Protein AF-A0A7W7QBM4-F1 (afdb_monomer)

InterPro domains:
  IPR001387 Cro/C1-type, helix-turn-helix domain [PS50943] (1-42)
  IPR001387 Cro/C1-type, helix-turn-helix domain [cd00093] (1-42)
  IPR010982 Lambda repressor-like, DNA-binding domain superfamily [G3DSA:1.10.260.40] (1-57)
  IPR010982 Lambda repressor-like, DNA-binding domain superfamily [SSF47413] (1-42)

Mean predicted aligned error: 9.43 Å

Solvent-accessible surface area (backbone atoms only — not comparable to full-atom values): 4403 Å² total; per-residue (Å²): 106,38,84,65,32,75,42,55,62,68,58,53,53,26,50,77,69,56,70,47,50,68,69,56,68,68,60,53,50,32,47,29,59,52,66,72,46,54,72,73,58,36,52,50,53,53,49,53,51,49,52,46,35,53,77,68,37,65,71,57,60,53,49,56,54,50,56,55,54,59,61,61,67,75,81,113

Radius of gyration: 17.44 Å; Cα contacts (8 Å, |Δi|>4): 46; chains: 1; bounding box: 28×45×41 Å

Structure (mmCIF, N/CA/C/O backbone):
data_AF-A0A7W7QBM4-F1
#
_entry.id   AF-A0A7W7QBM4-F1
#
loop_
_atom_site.group_PDB
_atom_site.id
_atom_site.type_symbol
_atom_site.label_atom_id
_atom_site.label_alt_id
_atom_site.label_comp_id
_atom_site.label_asym_id
_atom_site.label_entity_id
_atom_site.label_seq_id
_atom_site.pdbx_PDB_ins_code
_atom_site.Cartn_x
_atom_site.Cartn_y
_atom_site.Cartn_z
_atom_site.occupancy
_atom_site.B_iso_or_equiv
_atom_site.auth_seq_id
_atom_site.auth_comp_id
_atom_site.auth_asym_id
_atom_site.auth_atom_id
_atom_site.pdbx_PDB_model_num
ATOM 1 N N . MET A 1 1 ? 7.671 -8.783 -7.902 1.00 75.19 1 MET A N 1
ATOM 2 C CA . MET A 1 1 ? 6.422 -8.029 -7.649 1.00 75.19 1 MET A CA 1
ATOM 3 C C . MET A 1 1 ? 5.821 -7.449 -8.922 1.00 75.19 1 MET A C 1
ATOM 5 O O . MET A 1 1 ? 4.687 -7.793 -9.185 1.00 75.19 1 MET A O 1
ATOM 9 N N . ALA A 1 2 ? 6.545 -6.645 -9.716 1.00 86.81 2 ALA A N 1
ATOM 10 C CA . ALA A 1 2 ? 6.009 -6.012 -10.938 1.00 86.81 2 ALA A CA 1
ATOM 11 C C . ALA A 1 2 ? 5.310 -6.980 -11.904 1.00 86.81 2 ALA A C 1
ATOM 13 O O . ALA A 1 2 ? 4.165 -6.766 -12.279 1.00 86.81 2 ALA A O 1
ATOM 14 N N . ASP A 1 3 ? 5.984 -8.081 -12.225 1.00 88.00 3 ASP A N 1
ATOM 15 C CA . ASP A 1 3 ? 5.451 -9.133 -13.091 1.00 88.00 3 ASP A CA 1
ATOM 16 C C . ASP A 1 3 ? 4.168 -9.774 -12.527 1.00 88.00 3 ASP A C 1
ATOM 18 O O . ASP A 1 3 ? 3.180 -9.930 -13.233 1.00 88.00 3 ASP A O 1
ATOM 22 N N . ARG A 1 4 ? 4.138 -10.029 -11.211 1.00 90.88 4 ARG A N 1
ATOM 23 C CA . ARG A 1 4 ? 2.998 -10.664 -10.530 1.00 90.88 4 ARG A CA 1
ATOM 24 C C . ARG A 1 4 ? 1.785 -9.745 -10.373 1.00 90.88 4 ARG A C 1
ATOM 26 O O . ARG A 1 4 ? 0.670 -10.236 -10.384 1.00 90.88 4 ARG A O 1
ATOM 33 N N . SER A 1 5 ? 1.987 -8.437 -10.203 1.00 88.88 5 SER A N 1
ATOM 34 C CA . SER A 1 5 ? 0.889 -7.471 -10.023 1.00 88.88 5 SER A CA 1
ATOM 35 C C . SER A 1 5 ? 0.436 -6.799 -11.315 1.00 88.88 5 SER A C 1
ATOM 37 O O . SER A 1 5 ? -0.526 -6.033 -11.298 1.00 88.88 5 SER A O 1
ATOM 39 N N . GLY A 1 6 ? 1.149 -7.004 -12.426 1.00 92.31 6 GLY A N 1
ATOM 40 C CA . GLY A 1 6 ? 0.919 -6.262 -13.667 1.00 92.31 6 GLY A CA 1
ATOM 41 C C . GLY A 1 6 ? 1.175 -4.753 -13.537 1.00 92.31 6 GLY A C 1
ATOM 42 O O . GLY A 1 6 ? 0.771 -3.980 -14.404 1.00 92.31 6 GLY A O 1
ATOM 43 N N . LEU A 1 7 ? 1.828 -4.311 -12.455 1.00 93.00 7 LEU A N 1
ATOM 44 C CA . LEU A 1 7 ? 2.215 -2.918 -12.244 1.00 93.00 7 LEU A CA 1
ATOM 45 C C . LEU A 1 7 ? 3.661 -2.699 -12.681 1.00 93.00 7 LEU A C 1
ATOM 47 O O . LEU A 1 7 ? 4.546 -3.514 -12.426 1.00 93.00 7 LEU A O 1
ATOM 51 N N . SER A 1 8 ? 3.935 -1.531 -13.255 1.00 95.06 8 SER A N 1
ATOM 52 C CA . SER A 1 8 ? 5.298 -1.137 -13.605 1.00 95.06 8 SER A CA 1
ATOM 53 C C . SER A 1 8 ? 6.202 -1.070 -12.370 1.00 95.06 8 SER A C 1
ATOM 55 O O . SER A 1 8 ? 5.791 -0.598 -11.306 1.00 95.06 8 SER A O 1
ATOM 57 N N . ILE A 1 9 ? 7.484 -1.423 -12.536 1.00 94.75 9 ILE A N 1
ATOM 58 C CA . ILE A 1 9 ? 8.517 -1.266 -11.492 1.00 94.75 9 ILE A CA 1
ATOM 59 C C . ILE A 1 9 ? 8.519 0.165 -10.943 1.00 94.75 9 ILE A C 1
ATOM 61 O O . ILE A 1 9 ? 8.610 0.367 -9.736 1.00 94.75 9 ILE A O 1
ATOM 65 N N . ARG A 1 10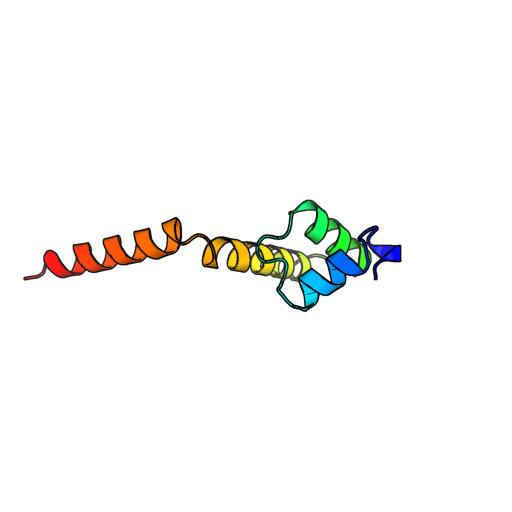 ? 8.361 1.163 -11.822 1.00 93.50 10 ARG A N 1
ATOM 66 C CA . ARG A 1 10 ? 8.272 2.579 -11.447 1.00 93.50 10 ARG A CA 1
ATOM 67 C C . ARG A 1 10 ? 7.119 2.846 -10.473 1.00 93.50 10 ARG A C 1
ATOM 69 O O . ARG A 1 10 ? 7.343 3.513 -9.469 1.00 93.50 10 ARG A O 1
ATOM 76 N N . THR A 1 11 ? 5.934 2.302 -10.753 1.00 92.12 11 THR A N 1
ATOM 77 C CA . THR A 1 11 ? 4.732 2.448 -9.919 1.00 92.12 11 THR A CA 1
ATOM 78 C C . THR A 1 11 ? 4.940 1.818 -8.550 1.00 92.12 11 THR A C 1
ATOM 80 O O . THR A 1 11 ? 4.680 2.460 -7.541 1.00 92.12 11 THR A O 1
ATOM 83 N N . ILE A 1 12 ? 5.475 0.598 -8.497 1.00 91.69 12 ILE A N 1
ATOM 84 C CA . ILE A 1 12 ? 5.783 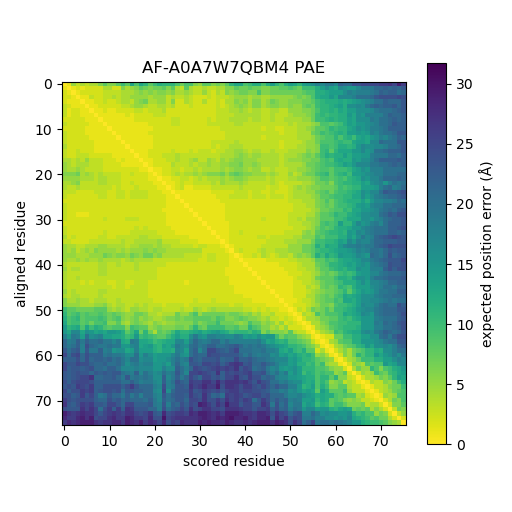-0.072 -7.226 1.00 91.69 12 ILE A CA 1
ATOM 85 C C . ILE A 1 12 ? 6.822 0.732 -6.442 1.00 91.69 12 ILE A C 1
ATOM 87 O O . ILE A 1 12 ? 6.616 1.038 -5.275 1.00 91.69 12 ILE A O 1
ATOM 91 N N . SER A 1 13 ? 7.886 1.170 -7.111 1.00 93.62 13 SER A N 1
ATOM 92 C CA . SER A 1 13 ? 8.951 1.979 -6.526 1.00 93.62 13 SER A CA 1
ATOM 93 C C . SER A 1 13 ? 8.442 3.299 -5.930 1.00 93.62 13 SER A C 1
ATOM 95 O O . SER A 1 13 ? 8.940 3.716 -4.880 1.00 93.62 13 SER A O 1
ATOM 97 N N . ASP A 1 14 ? 7.463 3.948 -6.572 1.00 91.50 14 ASP A N 1
ATOM 98 C CA . ASP A 1 14 ? 6.804 5.148 -6.048 1.00 91.50 14 ASP A CA 1
ATOM 99 C C . ASP A 1 14 ? 5.894 4.852 -4.856 1.00 91.50 14 ASP A C 1
ATOM 101 O O . ASP A 1 14 ? 5.873 5.642 -3.912 1.00 91.50 14 ASP A O 1
ATOM 105 N N . LEU A 1 15 ? 5.168 3.733 -4.877 1.00 89.25 15 LEU A N 1
ATOM 106 C CA . LEU A 1 15 ? 4.321 3.298 -3.764 1.00 89.25 15 LEU A CA 1
ATOM 107 C C . LEU A 1 15 ? 5.163 2.971 -2.524 1.00 89.25 15 LEU A C 1
ATOM 109 O O . LEU A 1 15 ? 4.868 3.465 -1.440 1.00 89.25 15 LEU A O 1
ATOM 113 N N . GLU A 1 16 ? 6.258 2.227 -2.692 1.00 90.00 16 GLU A N 1
ATOM 114 C CA . GLU A 1 16 ? 7.195 1.872 -1.616 1.00 90.00 16 GLU A CA 1
ATOM 115 C C . GLU A 1 16 ? 7.862 3.101 -0.995 1.00 90.00 16 GLU A C 1
ATOM 117 O O . GLU A 1 16 ? 8.040 3.184 0.217 1.00 90.00 16 GLU A O 1
ATOM 122 N N . ARG A 1 17 ? 8.228 4.081 -1.829 1.00 90.38 17 ARG A N 1
ATOM 123 C CA . ARG A 1 17 ? 8.869 5.328 -1.380 1.00 90.38 17 ARG A CA 1
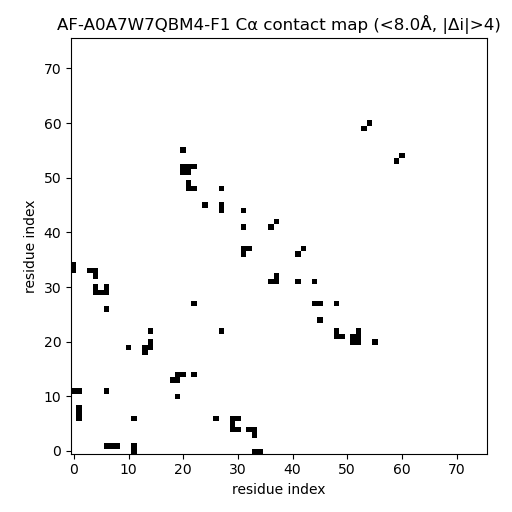ATOM 124 C C . ARG A 1 17 ? 7.862 6.373 -0.907 1.00 90.38 17 ARG A C 1
ATOM 126 O O . ARG A 1 17 ? 8.266 7.482 -0.569 1.00 90.38 17 ARG A O 1
ATOM 133 N N . GLY A 1 18 ? 6.565 6.065 -0.943 1.00 87.19 18 GLY A N 1
ATOM 134 C CA . GLY A 1 18 ? 5.501 7.005 -0.599 1.00 87.19 18 GLY A CA 1
ATOM 135 C C . GLY A 1 18 ? 5.422 8.230 -1.518 1.00 87.19 18 GLY A C 1
ATOM 136 O O . GLY A 1 18 ? 4.825 9.231 -1.132 1.00 87.19 18 GLY A O 1
ATOM 137 N N . ARG A 1 19 ? 6.014 8.171 -2.719 1.00 88.44 19 ARG A N 1
ATOM 138 C CA . ARG A 1 19 ? 5.903 9.214 -3.755 1.00 88.44 19 ARG A CA 1
ATOM 139 C C . ARG A 1 19 ? 4.529 9.212 -4.411 1.00 88.44 19 ARG A C 1
ATOM 141 O O . ARG A 1 19 ? 4.052 10.264 -4.820 1.00 88.44 19 ARG A O 1
ATOM 148 N N . THR A 1 20 ? 3.889 8.046 -4.506 1.00 88.94 20 THR A N 1
ATOM 1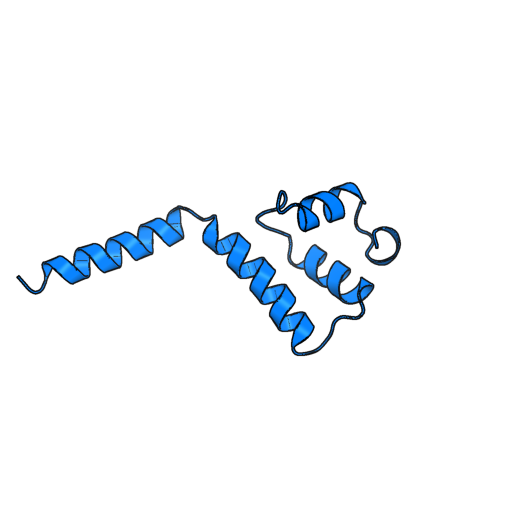49 C CA . THR A 1 20 ? 2.463 7.965 -4.824 1.00 88.94 20 THR A CA 1
ATOM 150 C C . THR A 1 20 ? 1.681 8.100 -3.535 1.00 88.94 20 THR A C 1
ATOM 152 O O . THR A 1 20 ? 1.654 7.210 -2.687 1.00 88.94 20 THR A O 1
ATOM 155 N N . THR A 1 21 ? 1.047 9.248 -3.393 1.00 81.69 21 THR A N 1
ATOM 156 C CA . THR A 1 21 ? 0.445 9.674 -2.140 1.00 81.69 21 THR A CA 1
ATOM 157 C C . THR A 1 21 ? -1.074 9.386 -2.131 1.00 81.69 21 THR A C 1
ATOM 159 O O . THR A 1 21 ? -1.648 9.100 -1.077 1.00 81.69 21 THR A O 1
ATOM 162 N N . THR A 1 22 ? -1.697 9.319 -3.313 1.00 86.81 22 THR A N 1
ATOM 163 C CA . THR A 1 22 ? -3.093 8.915 -3.573 1.00 86.81 22 THR A CA 1
ATOM 164 C C . THR A 1 22 ? -3.153 7.718 -4.541 1.00 86.81 22 THR A C 1
ATOM 166 O O . THR A 1 22 ? -3.476 7.871 -5.721 1.00 86.81 22 THR A O 1
ATOM 169 N N . PRO A 1 23 ? -2.809 6.499 -4.092 1.00 86.44 23 PRO A N 1
ATOM 170 C CA . PRO A 1 23 ? -2.833 5.324 -4.960 1.00 86.44 23 PRO A CA 1
ATOM 171 C C . PRO A 1 23 ? -4.252 4.977 -5.434 1.00 86.44 23 PRO A C 1
ATOM 173 O O . PRO A 1 23 ? -5.212 5.039 -4.665 1.00 86.44 23 PRO A O 1
ATOM 176 N N . GLN A 1 24 ? -4.385 4.573 -6.702 1.00 90.00 24 GLN A N 1
ATOM 177 C CA . GLN A 1 24 ? -5.661 4.100 -7.243 1.00 90.00 24 GLN A CA 1
ATOM 178 C C . GLN A 1 24 ? -6.078 2.797 -6.558 1.00 90.00 24 GLN A C 1
ATOM 180 O O . GLN A 1 24 ? -5.256 1.899 -6.376 1.00 90.00 24 GLN A O 1
ATOM 185 N N . ARG A 1 25 ? -7.374 2.654 -6.251 1.00 89.69 25 ARG A N 1
ATOM 186 C CA . ARG A 1 25 ? -7.916 1.448 -5.604 1.00 89.69 25 ARG A CA 1
ATOM 187 C C . ARG A 1 25 ? -7.542 0.169 -6.364 1.00 89.69 25 ARG A C 1
ATOM 189 O O . ARG A 1 25 ? -7.054 -0.771 -5.750 1.00 89.69 25 ARG A O 1
ATOM 196 N N . ARG A 1 26 ? -7.660 0.188 -7.695 1.00 91.88 26 ARG A N 1
ATOM 197 C CA . ARG A 1 26 ? -7.300 -0.946 -8.557 1.00 91.88 26 ARG A CA 1
ATOM 198 C C . ARG A 1 26 ? -5.825 -1.347 -8.437 1.00 91.88 26 ARG A C 1
ATOM 200 O O . ARG A 1 26 ? -5.511 -2.527 -8.486 1.00 91.88 26 ARG A O 1
ATOM 207 N N . SER A 1 27 ? -4.913 -0.389 -8.251 1.00 92.56 27 SER A N 1
ATOM 208 C CA . SER A 1 27 ? -3.488 -0.686 -8.039 1.00 92.56 27 SER A CA 1
ATOM 209 C C . SER A 1 27 ? -3.232 -1.352 -6.688 1.00 92.56 27 SER A C 1
ATOM 211 O O . SER A 1 27 ? -2.357 -2.203 -6.594 1.00 92.56 27 SER A O 1
ATOM 213 N N . ILE A 1 28 ? -3.996 -0.987 -5.655 1.00 93.06 28 ILE A N 1
ATOM 214 C CA . ILE A 1 28 ? -3.919 -1.635 -4.340 1.00 93.06 28 ILE A CA 1
ATOM 215 C C . ILE A 1 28 ? -4.481 -3.060 -4.398 1.00 93.06 28 ILE A C 1
ATOM 217 O O . ILE A 1 28 ? -3.876 -3.958 -3.826 1.00 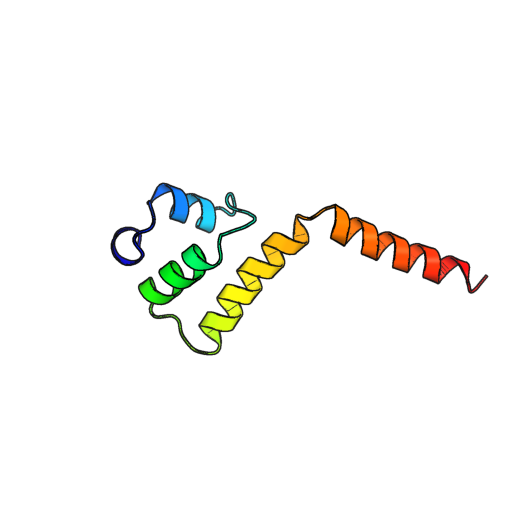93.06 28 ILE A O 1
ATOM 221 N N . GLU A 1 29 ? -5.576 -3.284 -5.128 1.00 92.62 29 GLU A N 1
ATOM 222 C CA . GLU A 1 29 ? -6.163 -4.619 -5.333 1.00 92.62 29 GLU A CA 1
ATOM 223 C C . GLU A 1 29 ? -5.201 -5.554 -6.084 1.00 92.62 29 GLU A C 1
ATOM 225 O O . GLU A 1 29 ? -4.924 -6.649 -5.609 1.00 92.62 29 GLU A O 1
ATOM 230 N N . LEU A 1 30 ? -4.610 -5.095 -7.195 1.00 93.50 30 LEU A N 1
ATOM 231 C CA . LEU A 1 30 ? -3.604 -5.862 -7.946 1.00 93.50 30 LEU A CA 1
ATOM 232 C C . LEU A 1 30 ? -2.350 -6.169 -7.119 1.00 93.50 30 LEU A C 1
ATOM 234 O O . LEU A 1 30 ? -1.726 -7.217 -7.273 1.00 93.50 30 LEU A O 1
ATOM 238 N N . LEU A 1 31 ? -1.951 -5.240 -6.249 1.00 92.94 31 LEU A N 1
ATOM 239 C CA . LEU A 1 31 ? -0.820 -5.453 -5.357 1.00 92.94 31 LEU A CA 1
ATOM 240 C C . LEU A 1 31 ? -1.154 -6.472 -4.262 1.00 92.94 31 LEU A C 1
ATOM 242 O O . LEU A 1 31 ? -0.310 -7.309 -3.955 1.00 92.94 31 LEU A O 1
ATOM 246 N N . ALA A 1 32 ? -2.356 -6.411 -3.688 1.00 93.75 32 ALA A N 1
ATOM 247 C CA . ALA A 1 32 ? -2.801 -7.360 -2.675 1.00 93.75 32 ALA A CA 1
ATOM 248 C C . ALA A 1 32 ? -2.901 -8.782 -3.238 1.00 93.75 32 ALA A C 1
ATOM 250 O O . ALA A 1 32 ? -2.393 -9.714 -2.621 1.00 93.75 32 ALA A O 1
ATOM 251 N N . ASP A 1 33 ? -3.461 -8.920 -4.440 1.00 93.94 33 ASP A N 1
ATOM 252 C CA . ASP A 1 33 ? -3.547 -10.189 -5.166 1.00 93.94 33 ASP A CA 1
ATOM 253 C C . ASP A 1 33 ? -2.151 -10.781 -5.428 1.00 93.94 33 ASP A C 1
ATOM 255 O O . ASP A 1 33 ? -1.853 -11.908 -5.038 1.00 93.94 33 ASP A O 1
ATOM 259 N N . ALA A 1 34 ? -1.224 -9.972 -5.950 1.00 94.00 34 ALA A N 1
ATOM 260 C CA . ALA A 1 34 ? 0.153 -10.399 -6.211 1.00 94.00 34 ALA A CA 1
ATOM 261 C C . ALA A 1 34 ? 0.957 -10.773 -4.954 1.00 94.00 34 ALA A C 1
ATOM 263 O O . ALA A 1 34 ? 1.973 -11.474 -5.053 1.00 94.00 34 ALA A O 1
ATOM 264 N N . LEU A 1 35 ? 0.551 -10.258 -3.792 1.00 92.38 35 LEU A N 1
ATOM 265 C CA . LEU A 1 35 ? 1.132 -10.572 -2.488 1.00 92.38 35 LEU A CA 1
ATOM 266 C C . LEU A 1 35 ? 0.370 -11.686 -1.758 1.00 92.38 35 LEU A C 1
ATOM 268 O O . LEU A 1 35 ? 0.811 -12.082 -0.682 1.00 92.38 35 LEU A O 1
ATOM 272 N N . CYS A 1 36 ? -0.719 -12.202 -2.339 1.00 94.00 36 CYS A N 1
ATOM 273 C CA . CYS A 1 36 ? -1.629 -13.155 -1.707 1.00 94.00 36 CYS A CA 1
ATOM 274 C C . CYS A 1 36 ? -2.101 -12.660 -0.326 1.00 94.00 36 CYS A C 1
ATOM 276 O O . CYS A 1 36 ? -2.039 -13.384 0.664 1.00 94.00 36 CYS A O 1
ATOM 278 N N . VAL A 1 37 ? -2.488 -11.384 -0.252 1.00 93.62 37 VAL A N 1
ATOM 279 C CA . VAL A 1 37 ? -2.982 -10.743 0.970 1.00 93.62 37 VAL A CA 1
ATOM 280 C C . VAL A 1 37 ? -4.505 -10.739 0.954 1.00 93.62 37 VAL A C 1
ATOM 282 O O . VAL A 1 37 ? -5.122 -10.094 0.107 1.00 93.62 37 VAL A O 1
ATOM 285 N N . ASP A 1 38 ? -5.101 -11.397 1.940 1.00 90.31 38 ASP A N 1
ATOM 286 C CA . ASP A 1 38 ? -6.546 -11.536 2.102 1.00 90.31 38 ASP A CA 1
ATOM 287 C C . ASP A 1 38 ? -7.013 -11.187 3.531 1.00 90.31 38 ASP A C 1
ATOM 289 O O . ASP A 1 38 ? -6.229 -10.770 4.395 1.00 90.31 38 ASP A O 1
ATOM 293 N N . GLY A 1 39 ? -8.331 -11.255 3.746 1.00 92.56 39 GLY A N 1
ATOM 294 C CA . GLY A 1 39 ? -8.974 -11.033 5.044 1.00 92.56 39 GLY A CA 1
ATOM 295 C C . GLY A 1 39 ? -8.625 -9.691 5.698 1.00 92.56 39 GLY A C 1
ATOM 296 O O . GLY A 1 39 ? -8.584 -8.642 5.050 1.00 92.56 39 GLY A O 1
ATOM 297 N N . ASP A 1 40 ? -8.342 -9.726 7.001 1.00 93.44 40 ASP A N 1
ATOM 298 C CA . ASP A 1 40 ? -7.973 -8.546 7.791 1.00 93.44 40 ASP A CA 1
ATOM 299 C C . ASP A 1 40 ? -6.742 -7.807 7.254 1.00 93.44 40 ASP A C 1
ATOM 301 O O . ASP A 1 40 ? -6.633 -6.588 7.402 1.00 93.44 40 ASP A O 1
ATOM 305 N N . SER A 1 41 ? -5.809 -8.514 6.614 1.00 92.62 41 SER A N 1
ATOM 306 C CA . SER A 1 41 ? -4.596 -7.891 6.075 1.00 92.62 41 SER A CA 1
ATOM 307 C C . SER A 1 41 ? -4.901 -7.076 4.816 1.00 92.62 41 SER A C 1
ATOM 309 O O . SER A 1 41 ? -4.337 -5.994 4.623 1.00 92.62 41 SER A O 1
ATOM 311 N N . LEU A 1 42 ? -5.850 -7.537 3.993 1.00 92.69 42 LEU A N 1
ATOM 312 C CA . LEU A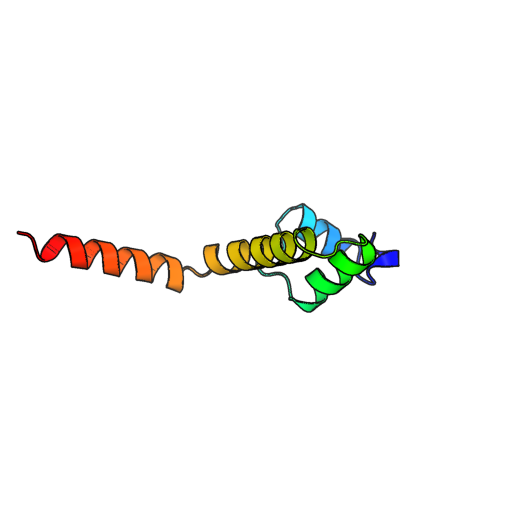 1 42 ? -6.340 -6.793 2.830 1.00 92.69 42 LEU A CA 1
ATOM 313 C C . LEU A 1 42 ? -7.075 -5.519 3.264 1.00 92.69 42 LEU A C 1
ATOM 315 O O . LEU A 1 42 ? -6.871 -4.447 2.686 1.00 92.69 42 LEU A O 1
ATOM 319 N N . GLU A 1 43 ? -7.900 -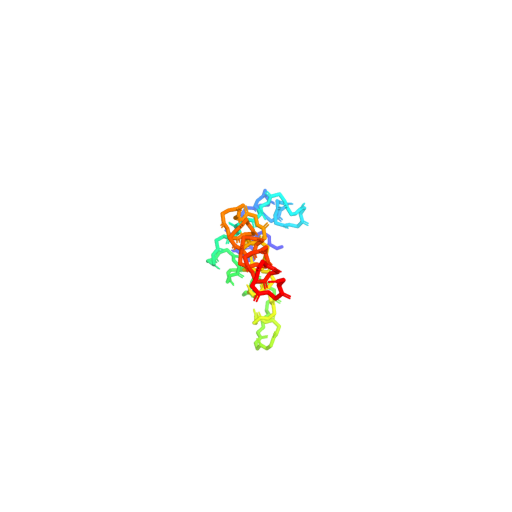5.616 4.303 1.00 93.06 43 GLU A N 1
ATOM 320 C CA . GLU A 1 43 ? -8.607 -4.465 4.865 1.00 93.06 43 GLU A CA 1
ATOM 321 C C . GLU A 1 43 ? -7.630 -3.439 5.452 1.00 93.06 43 GLU A C 1
ATOM 323 O O . GLU A 1 43 ? -7.742 -2.243 5.171 1.00 93.06 43 GLU A O 1
ATOM 328 N N . GLN A 1 44 ? -6.613 -3.889 6.192 1.00 93.31 44 GLN A N 1
ATOM 329 C CA . GLN A 1 44 ? -5.560 -3.015 6.714 1.00 93.31 44 GLN A CA 1
ATOM 330 C C . GLN A 1 44 ? -4.782 -2.309 5.598 1.00 93.31 44 GLN A C 1
ATOM 332 O O . GLN A 1 44 ? -4.552 -1.098 5.678 1.00 93.31 44 GLN A O 1
ATOM 337 N N . LEU A 1 45 ? -4.429 -3.026 4.527 1.00 91.06 45 LEU A N 1
ATOM 338 C CA . LEU A 1 45 ? -3.737 -2.455 3.372 1.00 91.06 45 LEU A CA 1
ATOM 339 C C . LEU A 1 45 ? -4.585 -1.373 2.681 1.00 91.06 45 LEU A C 1
ATOM 341 O O . LEU A 1 45 ? -4.101 -0.267 2.414 1.00 91.06 45 LEU A O 1
ATOM 345 N N . GLN A 1 46 ? -5.869 -1.648 2.439 1.00 92.06 46 GLN A N 1
ATOM 346 C CA . GLN A 1 46 ? -6.792 -0.675 1.852 1.00 92.06 46 GLN A CA 1
ATOM 347 C C . GLN A 1 46 ? -7.002 0.543 2.761 1.00 92.06 46 GLN A C 1
ATOM 349 O O . GLN A 1 46 ? -7.020 1.681 2.281 1.00 92.06 46 GLN A O 1
ATOM 354 N N . GLN A 1 47 ? -7.138 0.339 4.073 1.00 91.06 47 GLN A N 1
ATOM 355 C CA . GLN A 1 47 ? -7.266 1.432 5.036 1.00 91.06 47 GLN A CA 1
ATOM 356 C C . GLN A 1 47 ? -6.010 2.308 5.072 1.00 91.06 47 GLN A C 1
ATOM 358 O O . GLN A 1 47 ? -6.128 3.535 5.068 1.00 91.06 47 GLN A O 1
ATOM 363 N N . ALA A 1 48 ? -4.813 1.716 5.053 1.00 88.94 48 ALA A N 1
ATOM 364 C CA . ALA A 1 48 ? -3.557 2.460 5.010 1.00 88.94 48 ALA A CA 1
ATOM 365 C C . ALA A 1 48 ? -3.457 3.337 3.747 1.00 88.94 48 ALA A C 1
ATOM 367 O O . ALA A 1 48 ? -3.129 4.526 3.837 1.00 88.94 48 ALA A O 1
ATOM 368 N N . ALA A 1 49 ? -3.835 2.791 2.586 1.00 88.75 49 ALA A N 1
ATOM 369 C CA . ALA A 1 49 ? -3.882 3.525 1.322 1.00 88.75 49 ALA A CA 1
ATOM 370 C C . ALA A 1 49 ? -4.880 4.706 1.353 1.00 88.75 49 ALA A C 1
ATOM 372 O O . ALA A 1 49 ? -4.572 5.802 0.870 1.00 88.75 49 ALA A O 1
ATOM 373 N N . ARG A 1 50 ? -6.055 4.516 1.975 1.00 85.12 50 ARG A N 1
ATOM 374 C CA . ARG A 1 50 ? -7.090 5.556 2.154 1.00 85.12 50 ARG A CA 1
ATOM 375 C C . ARG A 1 50 ? -6.673 6.656 3.132 1.00 85.12 50 ARG A C 1
ATOM 377 O O . ARG A 1 50 ? -6.858 7.838 2.859 1.00 85.12 50 ARG A O 1
ATOM 384 N N . ARG A 1 51 ? -6.085 6.294 4.276 1.00 81.19 51 ARG A N 1
ATOM 385 C CA . ARG A 1 51 ? -5.621 7.267 5.283 1.00 81.19 51 ARG A CA 1
ATOM 386 C C . ARG A 1 51 ? -4.572 8.206 4.706 1.00 81.19 51 ARG A C 1
ATOM 388 O O . ARG A 1 51 ? -4.624 9.409 4.949 1.00 81.19 51 ARG A O 1
ATOM 395 N N . ARG A 1 52 ? -3.647 7.665 3.905 1.00 75.69 52 ARG A N 1
ATOM 396 C CA . ARG A 1 52 ? -2.622 8.463 3.233 1.00 75.69 52 ARG A CA 1
ATOM 397 C C . ARG A 1 52 ? -3.269 9.496 2.309 1.00 75.69 52 ARG A C 1
ATOM 399 O O . ARG A 1 52 ? -2.942 10.670 2.432 1.00 75.69 52 ARG A O 1
ATOM 406 N N . SER A 1 53 ? -4.230 9.087 1.484 1.00 75.44 53 SER A N 1
ATOM 407 C CA . SER A 1 53 ? -4.938 9.983 0.560 1.00 75.44 53 SER A CA 1
ATOM 408 C C . SER A 1 53 ? -5.732 11.088 1.276 1.00 75.44 53 SER A C 1
ATOM 410 O O . SER A 1 53 ? -5.670 12.241 0.860 1.00 75.44 53 SER A O 1
ATOM 412 N N . VAL A 1 54 ? -6.396 10.787 2.398 1.00 71.06 54 VAL A N 1
ATOM 413 C CA . VAL A 1 54 ? -7.123 11.796 3.198 1.00 71.06 54 VAL A CA 1
ATOM 414 C C . VAL A 1 54 ? -6.183 12.803 3.869 1.00 71.06 54 VAL A C 1
ATOM 416 O O . VAL A 1 54 ? -6.480 13.996 3.871 1.00 71.06 54 VAL A O 1
ATOM 419 N N . ALA A 1 55 ? -5.031 12.359 4.385 1.00 68.06 55 ALA A N 1
ATOM 420 C CA . ALA A 1 55 ? -4.054 13.229 5.051 1.00 68.06 55 ALA A CA 1
ATOM 421 C C . ALA A 1 55 ? -3.452 14.310 4.129 1.00 68.06 55 ALA A C 1
ATOM 423 O O . ALA A 1 55 ? -2.836 15.258 4.606 1.00 68.06 55 ALA A O 1
ATOM 424 N N . GLN A 1 56 ? -3.621 14.172 2.815 1.00 66.56 56 GLN A N 1
ATOM 425 C CA . GLN A 1 56 ? -3.079 15.087 1.810 1.00 66.56 56 GLN A CA 1
ATOM 426 C C . GLN A 1 56 ? -4.133 15.984 1.181 1.00 66.56 56 GLN A C 1
ATOM 428 O O . GLN A 1 56 ? -3.781 16.811 0.350 1.00 66.56 56 GLN A O 1
ATOM 433 N N . 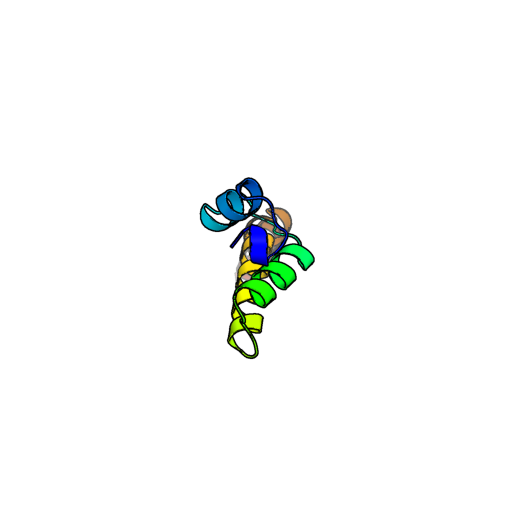CYS A 1 57 ? -5.410 15.824 1.535 1.00 59.09 57 CYS A N 1
ATOM 434 C CA . CYS A 1 57 ? -6.442 16.775 1.157 1.00 59.09 57 CYS A CA 1
ATOM 435 C C . CYS A 1 57 ? -6.387 17.948 2.149 1.00 59.09 57 CYS A C 1
ATOM 437 O O . CYS A 1 57 ? -7.010 17.844 3.213 1.00 59.09 57 CYS A O 1
ATOM 439 N N . PRO A 1 58 ? -5.708 19.075 1.833 1.00 59.56 58 PRO A N 1
ATOM 440 C CA . PRO A 1 58 ? -5.618 20.219 2.743 1.00 59.56 58 PRO A CA 1
ATOM 441 C C . PRO A 1 58 ? -7.002 20.773 3.102 1.00 59.56 58 PRO A C 1
ATOM 443 O O . PRO A 1 58 ? -7.188 21.336 4.170 1.00 59.56 58 PRO A O 1
ATOM 446 N N . ALA A 1 59 ? -8.001 20.572 2.237 1.00 64.50 59 ALA A N 1
ATOM 447 C CA . ALA A 1 59 ? -9.373 21.010 2.462 1.00 64.50 59 ALA A CA 1
ATOM 448 C C . ALA A 1 59 ? -10.109 20.213 3.554 1.00 64.50 59 ALA A C 1
ATOM 450 O O . ALA A 1 59 ? -10.998 20.765 4.198 1.00 64.50 59 ALA A O 1
ATOM 451 N N . CYS A 1 60 ? -9.764 18.936 3.772 1.00 63.41 60 CYS A N 1
ATOM 452 C CA . CYS A 1 60 ? -10.366 18.149 4.847 1.00 63.41 60 CYS A CA 1
ATOM 453 C C . CYS A 1 60 ? -9.661 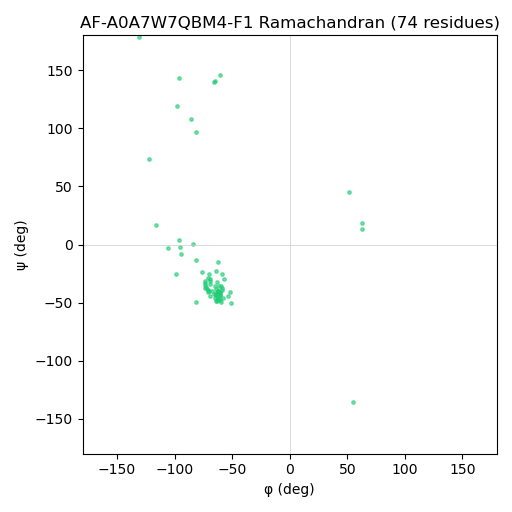18.477 6.166 1.00 63.41 60 CYS A C 1
ATOM 455 O O . CYS A 1 60 ? -10.331 18.875 7.113 1.00 63.41 60 CYS A O 1
ATOM 457 N N . SER A 1 61 ? -8.321 18.457 6.206 1.00 62.22 61 SER A N 1
ATOM 458 C CA . SER A 1 61 ? -7.556 18.832 7.408 1.00 62.22 61 SER A CA 1
ATOM 459 C C . SER A 1 61 ? -7.837 20.266 7.877 1.00 62.22 61 SER A C 1
ATOM 461 O O . SER A 1 61 ? -8.017 20.484 9.071 1.00 62.22 61 SER A O 1
ATOM 463 N N . ALA A 1 62 ? -7.991 21.228 6.962 1.00 60.03 62 ALA A N 1
ATOM 464 C CA . ALA A 1 62 ? -8.354 22.602 7.318 1.00 60.03 62 ALA A CA 1
ATOM 465 C C . ALA A 1 62 ? -9.800 22.740 7.836 1.00 60.03 62 ALA A C 1
ATOM 467 O O . ALA A 1 62 ? -10.077 23.613 8.658 1.00 60.03 62 ALA A O 1
ATOM 468 N N . ARG A 1 63 ? -10.734 21.884 7.390 1.00 58.75 63 ARG A N 1
ATOM 469 C CA . ARG A 1 63 ? -12.142 21.927 7.823 1.00 58.75 63 ARG A CA 1
ATOM 470 C C . ARG A 1 63 ? -12.326 21.405 9.251 1.00 58.75 63 ARG A C 1
ATOM 472 O O . ARG A 1 63 ? -13.109 21.992 9.989 1.00 58.75 63 ARG A O 1
ATOM 479 N N . TRP A 1 64 ? -11.584 20.370 9.653 1.00 61.31 64 TRP A N 1
ATOM 480 C CA . TRP A 1 64 ? -11.580 19.885 11.044 1.00 61.31 64 TRP A CA 1
ATOM 481 C C . TRP A 1 64 ? -11.000 20.924 12.010 1.00 61.31 64 TRP A C 1
ATOM 483 O O . TRP A 1 64 ? -11.509 21.093 13.113 1.00 61.31 64 TRP A O 1
ATOM 493 N N . GLN A 1 65 ? -9.997 21.682 11.563 1.00 60.03 65 GLN A N 1
ATOM 494 C CA . GLN A 1 65 ? -9.363 22.720 12.375 1.00 60.03 65 GLN A CA 1
ATOM 495 C C . GLN A 1 65 ? -10.291 23.921 12.633 1.00 60.03 65 GLN A C 1
ATOM 497 O O . GLN A 1 65 ? -10.240 24.522 13.703 1.00 60.03 65 GLN A O 1
ATOM 502 N N . LEU A 1 66 ? -11.183 24.241 11.687 1.00 58.97 66 LEU A N 1
ATOM 503 C CA . LEU A 1 66 ? -12.221 25.262 11.872 1.00 58.97 66 LEU A CA 1
ATOM 504 C C . LEU A 1 66 ? -13.343 24.806 12.821 1.00 58.97 66 LEU A C 1
ATOM 506 O O . LEU A 1 66 ? -13.818 25.621 13.606 1.00 58.97 66 LEU A O 1
ATOM 510 N N . ASP A 1 67 ? -13.745 23.528 12.792 1.00 59.97 67 ASP A N 1
ATOM 511 C CA . ASP A 1 67 ? -14.750 22.985 13.729 1.00 59.97 67 ASP A CA 1
ATOM 512 C C . ASP A 1 67 ? -14.249 23.032 15.184 1.00 59.97 67 ASP A C 1
ATOM 514 O O . ASP A 1 67 ? -14.993 23.377 16.101 1.00 59.97 67 ASP A O 1
ATOM 518 N N . GLU A 1 68 ? -12.960 22.757 15.397 1.00 59.34 68 GLU A N 1
ATOM 519 C CA . GLU A 1 68 ? -12.326 22.801 16.719 1.00 59.34 68 GLU A CA 1
ATOM 520 C C . GLU A 1 68 ? -12.146 24.235 17.251 1.00 59.34 68 GLU A C 1
ATOM 522 O O . GLU A 1 68 ? -12.389 24.491 18.433 1.00 59.34 68 GLU A O 1
ATOM 527 N N . LEU A 1 69 ? -11.800 25.188 16.376 1.00 59.31 69 LEU A N 1
ATOM 528 C CA . LEU A 1 69 ? -11.724 26.617 16.709 1.00 59.31 69 LEU A CA 1
ATOM 529 C C . LEU A 1 69 ? -13.099 27.185 17.084 1.00 59.31 69 LEU A C 1
ATOM 531 O O . LEU A 1 69 ? -13.238 27.768 18.156 1.00 59.31 69 LEU A O 1
ATOM 535 N N . VAL A 1 70 ? -14.131 26.927 16.276 1.00 63.78 70 VAL A N 1
ATOM 536 C CA . VAL A 1 70 ? -15.506 27.386 16.549 1.00 63.78 70 VAL A CA 1
ATOM 537 C C . VAL A 1 70 ? -16.069 26.770 17.837 1.00 63.78 70 VAL A C 1
ATOM 539 O O . VAL A 1 70 ? -16.827 27.418 18.563 1.00 63.78 70 VAL A O 1
ATOM 542 N N . ARG A 1 71 ? -15.682 25.531 18.177 1.00 57.50 71 ARG A N 1
ATOM 543 C CA . ARG A 1 71 ? -16.110 24.868 19.420 1.00 57.50 71 ARG A CA 1
ATOM 544 C C . ARG A 1 71 ? -15.471 25.495 20.676 1.00 57.50 71 ARG A C 1
ATOM 546 O O . ARG A 1 71 ? -16.089 25.440 21.737 1.00 57.50 71 ARG A O 1
ATOM 553 N N . ARG A 1 72 ? -14.298 26.144 20.578 1.00 58.12 72 ARG A N 1
ATOM 554 C CA . ARG A 1 72 ? -13.682 26.895 21.697 1.00 58.12 72 ARG A CA 1
ATOM 555 C C . ARG A 1 72 ? -14.326 28.255 21.970 1.00 58.12 72 ARG A C 1
ATOM 557 O O . ARG A 1 72 ? -14.243 28.729 23.097 1.00 58.12 72 ARG A O 1
ATOM 564 N N . GLU A 1 73 ? -14.981 28.861 20.985 1.00 59.12 73 GLU A N 1
ATOM 565 C CA . GLU A 1 73 ? -15.556 30.210 21.114 1.00 59.12 73 GLU A CA 1
ATOM 566 C C . GLU A 1 73 ? -16.920 30.237 21.827 1.00 59.12 73 GLU A C 1
ATOM 568 O O . GLU A 1 73 ? -17.377 31.299 22.234 1.00 59.12 73 GLU A O 1
ATOM 573 N N . LYS A 1 74 ? -17.585 29.086 22.010 1.00 56.50 74 LYS A N 1
ATOM 574 C CA . LYS A 1 74 ? -18.929 29.008 22.621 1.00 56.50 74 LYS A CA 1
ATOM 575 C C . LYS A 1 74 ? -18.964 28.682 24.122 1.00 56.50 74 LYS A C 1
ATOM 577 O O . LYS A 1 74 ? -20.052 28.533 24.671 1.00 56.50 74 LYS A O 1
ATOM 582 N N . HIS A 1 75 ? -17.809 28.579 24.781 1.00 52.81 75 HIS A N 1
ATOM 583 C CA . HIS A 1 75 ? -17.702 28.360 26.234 1.00 52.81 75 HIS A CA 1
ATOM 584 C C . HIS A 1 75 ? -17.033 29.529 26.988 1.00 52.81 75 HIS A C 1
ATOM 586 O O . HIS A 1 75 ? -16.602 29.343 28.126 1.00 52.81 75 HIS A O 1
ATOM 592 N N . GLY A 1 76 ? -16.936 30.706 26.359 1.00 49.19 76 GLY A N 1
ATOM 593 C CA . GLY A 1 76 ? -16.480 31.958 26.976 1.00 49.19 76 GLY A CA 1
ATOM 594 C C . GLY A 1 76 ? -17.634 32.894 27.294 1.00 49.19 76 GLY A C 1
ATOM 595 O O . GLY A 1 76 ? -18.592 32.918 26.488 1.00 49.19 76 GLY A O 1
#

Sequence (76 aa):
MADRSGLSIRTISDLERGRTTTPQRRSIELLADALCVDGDSLEQLQQAARRRSVAQCPACSARWQLDELVRREKHG

Foldseek 3Di:
DCVQLVHDPVVVVCVVVCVCQQDDPSSLVSVCRSVVNDDPRSVVSSVVNVVSNQVPPVVNVVVVVVVVVVVVVVPD

Organism: NCBI:txid1768010

pLDDT: mean 81.06, std 14.37, range [49.19, 95.06]

Secondary structure (DSSP, 8-state):
-HHHHT--HHHHHHHHTT--SS--HHHHHHHHHHTT--HHHHHHHHHHHHHHHHHT-HHHHHHHHHHHHHHHGGG-